Protein AF-A0A068VIV2-F1 (afdb_monomer)

Mean predicted aligned error: 7.61 Å

Organism: Coffea canephora (NCBI:txid49390)

Structure (mmCIF, N/CA/C/O backbone):
data_AF-A0A068VIV2-F1
#
_entry.id   AF-A0A068VIV2-F1
#
loop_
_atom_site.group_PDB
_atom_site.id
_atom_site.type_symbol
_atom_site.label_atom_id
_atom_site.label_alt_id
_atom_site.label_comp_id
_atom_site.label_asym_id
_atom_site.label_entity_id
_atom_site.label_seq_id
_atom_site.pdbx_PDB_ins_code
_atom_site.Cartn_x
_atom_site.Cartn_y
_atom_site.Cartn_z
_atom_site.occupancy
_atom_site.B_iso_or_equiv
_atom_site.auth_seq_id
_atom_site.auth_comp_id
_atom_site.auth_asym_id
_atom_site.auth_atom_id
_atom_site.pdbx_PDB_model_num
ATOM 1 N N . MET A 1 1 ? 7.628 37.926 -25.378 1.00 42.16 1 MET A N 1
ATOM 2 C CA . MET A 1 1 ? 6.736 36.865 -24.872 1.00 42.16 1 MET A CA 1
ATOM 3 C C . MET A 1 1 ? 7.221 35.570 -25.491 1.00 42.16 1 MET A C 1
ATOM 5 O O . MET A 1 1 ? 7.265 35.507 -26.709 1.00 42.16 1 MET A O 1
ATOM 9 N N . ALA A 1 2 ? 7.715 34.627 -24.690 1.00 41.75 2 ALA A N 1
ATOM 10 C CA . ALA A 1 2 ? 8.220 33.345 -25.176 1.00 41.75 2 ALA A CA 1
ATOM 11 C C . ALA A 1 2 ? 7.300 32.240 -24.651 1.00 41.75 2 ALA A C 1
ATOM 13 O O . ALA A 1 2 ? 6.961 32.224 -23.468 1.00 41.75 2 ALA A O 1
ATOM 14 N N . GLU A 1 3 ? 6.847 31.398 -25.572 1.00 41.12 3 GLU A N 1
ATOM 15 C CA . GLU A 1 3 ? 5.830 30.369 -25.392 1.00 41.12 3 GLU A CA 1
ATOM 16 C C . GLU A 1 3 ? 6.262 29.325 -24.357 1.00 41.12 3 GLU A C 1
ATOM 18 O O . GLU A 1 3 ? 7.357 28.759 -24.421 1.00 41.12 3 GLU A O 1
ATOM 23 N N . ALA A 1 4 ? 5.377 29.051 -23.398 1.00 45.09 4 ALA A N 1
ATOM 24 C CA . ALA A 1 4 ? 5.521 27.910 -22.514 1.00 45.09 4 ALA A CA 1
ATOM 25 C C . ALA A 1 4 ? 5.394 26.637 -23.359 1.00 45.09 4 ALA A C 1
ATOM 27 O O . ALA A 1 4 ? 4.312 26.318 -23.854 1.00 45.09 4 ALA A O 1
ATOM 28 N N . LYS A 1 5 ? 6.502 25.906 -23.530 1.00 41.31 5 LYS A N 1
ATOM 29 C CA . LYS A 1 5 ? 6.471 24.529 -24.032 1.00 41.31 5 LYS A CA 1
ATOM 30 C C . LYS A 1 5 ? 5.566 23.718 -23.107 1.00 41.31 5 LYS A C 1
ATOM 32 O O . LYS A 1 5 ? 5.961 23.361 -22.000 1.00 41.31 5 LYS A O 1
ATOM 37 N N . SER A 1 6 ? 4.350 23.450 -23.567 1.00 45.06 6 SER A N 1
ATOM 38 C CA . SER A 1 6 ? 3.463 22.475 -22.950 1.00 45.06 6 SER A CA 1
ATOM 39 C C . SER A 1 6 ? 4.083 21.104 -23.204 1.00 45.06 6 SER A C 1
ATOM 41 O O . SER A 1 6 ? 3.975 20.548 -24.294 1.00 45.06 6 SER A O 1
ATOM 43 N N . ALA A 1 7 ? 4.850 20.606 -22.235 1.00 40.28 7 ALA A N 1
ATOM 44 C CA . ALA A 1 7 ? 5.334 19.238 -22.254 1.00 40.28 7 ALA A CA 1
ATOM 45 C C . ALA A 1 7 ? 4.133 18.329 -21.977 1.00 40.28 7 ALA A C 1
ATOM 47 O O . ALA A 1 7 ? 3.760 18.096 -20.829 1.00 40.28 7 ALA A O 1
ATOM 48 N N . THR A 1 8 ? 3.490 17.857 -23.040 1.00 40.75 8 THR A N 1
ATOM 49 C CA . THR A 1 8 ? 2.512 16.776 -22.957 1.00 40.75 8 THR A CA 1
ATOM 50 C C . THR A 1 8 ? 3.277 15.497 -22.611 1.00 40.75 8 THR A C 1
ATOM 52 O O . THR A 1 8 ? 3.740 14.780 -23.494 1.00 40.75 8 THR A O 1
ATOM 55 N N . LEU A 1 9 ? 3.471 15.239 -21.314 1.00 44.31 9 LEU A N 1
ATOM 56 C CA . LEU A 1 9 ? 3.899 13.938 -20.796 1.00 44.31 9 LEU A CA 1
ATOM 57 C C . LEU A 1 9 ? 2.763 12.945 -21.042 1.00 44.31 9 LEU A C 1
ATOM 59 O O . LEU A 1 9 ? 1.950 12.667 -20.165 1.00 44.31 9 LEU A O 1
ATOM 63 N N . THR A 1 10 ? 2.678 12.442 -22.267 1.00 47.84 10 THR A N 1
ATOM 64 C CA . THR A 1 10 ? 1.891 11.247 -22.562 1.00 47.84 10 THR A CA 1
ATOM 65 C C . THR A 1 10 ? 2.829 10.061 -22.389 1.00 47.84 10 THR A C 1
ATOM 67 O O . THR A 1 10 ? 3.222 9.420 -23.357 1.00 47.84 10 THR A O 1
ATOM 70 N N . ASP A 1 11 ? 3.246 9.809 -21.144 1.00 57.91 11 ASP A N 1
ATOM 71 C CA . ASP A 1 11 ? 3.807 8.512 -20.773 1.00 57.91 11 ASP A CA 1
ATOM 72 C C . ASP A 1 11 ? 2.678 7.498 -20.957 1.00 57.91 11 ASP A C 1
ATOM 74 O O . ASP A 1 11 ? 1.791 7.356 -20.11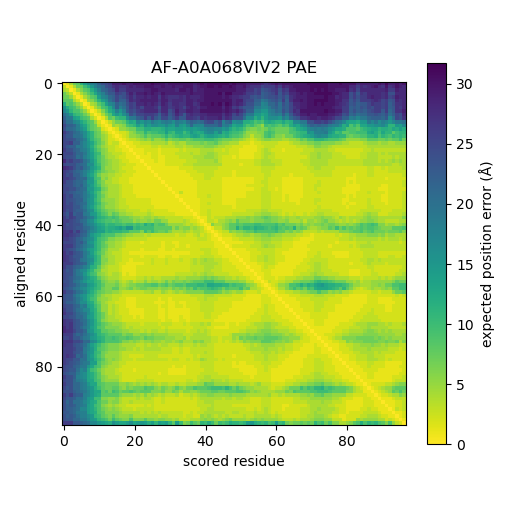2 1.00 57.91 11 ASP A O 1
ATOM 78 N N . GLN A 1 12 ? 2.638 6.861 -22.124 1.00 61.28 12 GLN A N 1
ATOM 79 C CA . GLN A 1 12 ? 1.660 5.829 -22.406 1.00 61.28 12 GLN A CA 1
ATOM 80 C C . GLN A 1 12 ? 1.966 4.645 -21.485 1.00 61.28 12 GLN A C 1
ATOM 82 O O .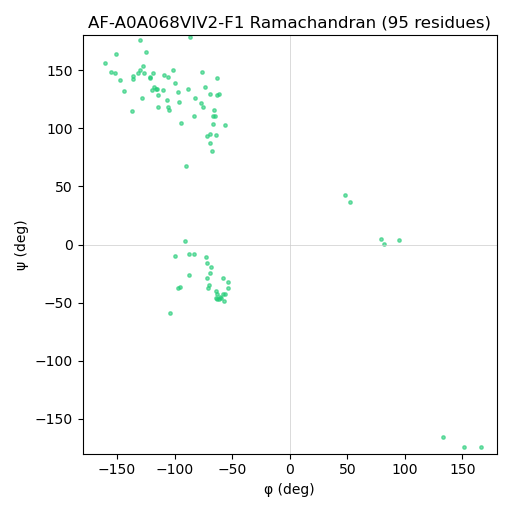 GLN A 1 12 ? 2.926 3.906 -21.688 1.00 61.28 12 GLN A O 1
ATOM 87 N N . ILE A 1 13 ? 1.166 4.496 -20.429 1.00 65.25 13 ILE A N 1
ATOM 88 C CA . ILE A 1 13 ? 1.243 3.347 -19.530 1.00 65.25 13 ILE A CA 1
ATOM 89 C C . ILE A 1 13 ? 0.838 2.119 -20.346 1.00 65.25 13 ILE A C 1
ATOM 91 O O . ILE A 1 13 ? -0.309 2.020 -20.788 1.00 65.25 13 ILE A O 1
ATOM 95 N N . ASP A 1 14 ? 1.759 1.177 -20.548 1.00 71.50 14 ASP A N 1
ATOM 96 C CA . ASP A 1 14 ? 1.394 -0.127 -21.095 1.00 71.50 14 ASP A CA 1
ATOM 97 C C . ASP A 1 14 ? 0.524 -0.852 -20.065 1.00 71.50 14 ASP A C 1
ATOM 99 O O . ASP A 1 14 ? 0.999 -1.240 -18.995 1.00 71.50 14 ASP A O 1
ATOM 103 N N . ILE A 1 15 ? -0.762 -1.023 -20.374 1.00 69.56 15 ILE A N 1
ATOM 104 C CA . ILE A 1 15 ? -1.736 -1.677 -19.490 1.00 69.56 15 ILE A CA 1
ATOM 105 C C . ILE A 1 15 ? -1.283 -3.107 -19.152 1.00 69.56 15 ILE A C 1
ATOM 107 O O . ILE A 1 15 ? -1.550 -3.585 -18.051 1.00 69.56 15 ILE A O 1
ATOM 111 N N . ASN A 1 16 ? -0.526 -3.764 -20.040 1.00 77.25 16 ASN A N 1
ATOM 112 C CA . ASN A 1 16 ? 0.006 -5.107 -19.799 1.00 77.25 16 ASN A CA 1
ATOM 113 C C . ASN A 1 16 ? 1.144 -5.135 -18.766 1.00 77.25 16 ASN A C 1
ATOM 115 O O . ASN A 1 16 ? 1.473 -6.197 -18.240 1.00 77.25 16 ASN A O 1
ATOM 119 N N . SER A 1 17 ? 1.746 -3.983 -18.457 1.00 82.56 17 SER A N 1
ATOM 120 C CA . SER A 1 17 ? 2.796 -3.854 -17.439 1.00 82.56 17 SER A CA 1
ATOM 121 C C . SER A 1 17 ? 2.249 -3.712 -16.013 1.00 82.56 17 SER A C 1
ATOM 123 O O . SER A 1 17 ? 3.020 -3.747 -15.051 1.00 82.56 17 SER A O 1
ATOM 125 N N . ILE A 1 18 ? 0.929 -3.556 -15.867 1.00 92.00 18 ILE A N 1
ATOM 126 C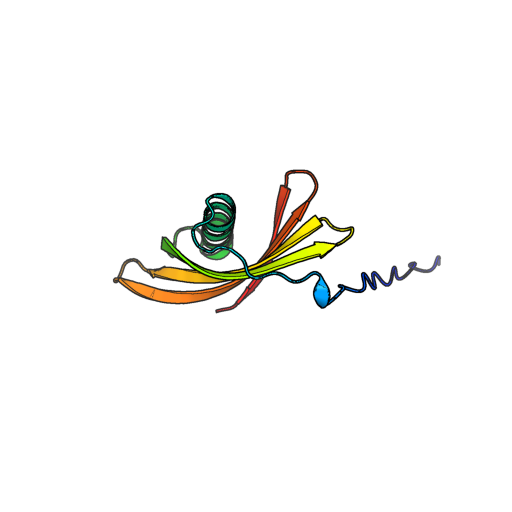 CA . ILE A 1 18 ? 0.264 -3.419 -14.573 1.00 92.00 18 ILE A CA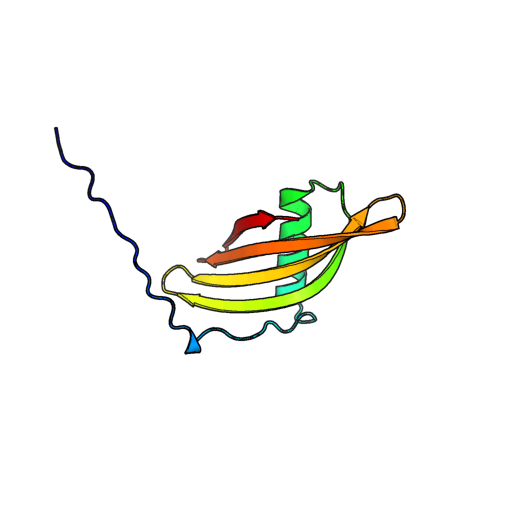 1
ATOM 127 C C . ILE A 1 18 ? 0.170 -4.793 -13.912 1.00 92.00 18 ILE A C 1
ATOM 129 O O . ILE A 1 18 ? -0.433 -5.724 -14.442 1.00 92.00 18 ILE A O 1
ATOM 133 N N . GLN A 1 19 ? 0.739 -4.907 -12.718 1.00 94.88 19 GLN A N 1
ATOM 134 C CA . GLN A 1 19 ? 0.727 -6.128 -11.919 1.00 94.88 19 GLN A CA 1
ATOM 135 C C . GLN A 1 19 ? 0.020 -5.889 -10.585 1.00 94.88 19 GLN A C 1
ATOM 137 O O . GLN A 1 19 ? 0.093 -4.783 -10.046 1.00 94.88 19 GLN A O 1
ATOM 142 N N . PRO A 1 20 ? -0.662 -6.896 -10.016 1.00 96.19 20 PRO A N 1
ATOM 143 C CA . PRO A 1 20 ? -1.171 -6.789 -8.657 1.00 96.19 20 PRO A CA 1
ATOM 144 C C . PRO A 1 20 ? -0.006 -6.633 -7.670 1.00 96.19 20 PRO A C 1
ATOM 146 O O . PRO A 1 20 ? 1.054 -7.237 -7.840 1.00 96.19 20 PRO A O 1
ATOM 149 N N . VAL A 1 21 ? -0.198 -5.832 -6.624 1.00 96.12 21 VAL A N 1
ATOM 150 C CA . VAL A 1 21 ? 0.762 -5.784 -5.510 1.00 96.12 21 VAL A CA 1
ATOM 151 C C . VAL A 1 21 ? 0.595 -7.015 -4.625 1.00 96.12 21 VAL A C 1
ATOM 153 O O . VAL A 1 21 ? -0.519 -7.505 -4.445 1.00 96.12 21 VAL A O 1
ATOM 156 N N . ALA A 1 22 ? 1.687 -7.477 -4.021 1.00 96.00 22 ALA A N 1
ATOM 157 C CA . ALA A 1 22 ? 1.631 -8.412 -2.906 1.00 96.00 22 ALA A CA 1
ATOM 158 C C . ALA A 1 22 ? 1.387 -7.605 -1.614 1.00 96.00 22 ALA A C 1
ATOM 160 O O . ALA A 1 22 ? 2.277 -6.864 -1.202 1.00 96.00 22 ALA A O 1
ATOM 161 N N . PRO A 1 23 ? 0.211 -7.690 -0.963 1.00 94.69 23 PRO A N 1
ATOM 162 C CA . PRO A 1 23 ? -0.128 -6.758 0.119 1.00 94.69 23 PRO A CA 1
ATOM 163 C C . PRO A 1 23 ? 0.708 -6.940 1.394 1.00 94.69 23 PRO A C 1
ATOM 165 O O . PRO A 1 23 ? 0.881 -5.996 2.156 1.00 94.69 23 PRO A O 1
ATOM 168 N N . ALA A 1 24 ? 1.244 -8.146 1.602 1.00 95.12 24 ALA A N 1
ATOM 169 C CA . ALA A 1 24 ? 2.143 -8.479 2.707 1.00 95.12 24 ALA A CA 1
ATOM 170 C C . ALA A 1 24 ? 3.633 -8.283 2.364 1.00 95.12 24 ALA 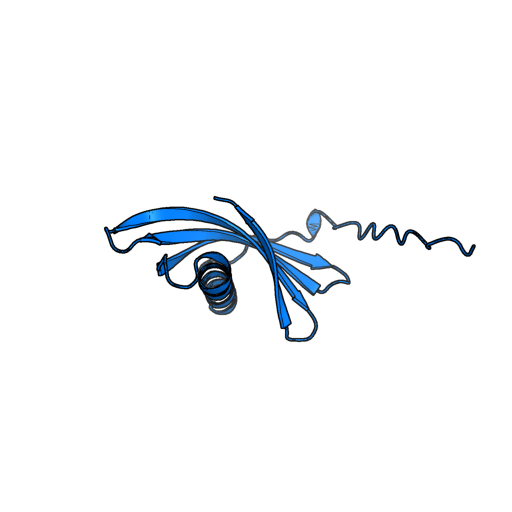A C 1
ATOM 172 O O . ALA A 1 24 ? 4.494 -8.614 3.178 1.00 95.12 24 ALA A O 1
ATOM 173 N N . ASP A 1 25 ? 3.955 -7.786 1.165 1.00 97.00 25 ASP A N 1
ATOM 174 C CA . ASP A 1 25 ? 5.329 -7.431 0.817 1.00 97.00 25 ASP A CA 1
ATOM 175 C C . ASP A 1 25 ? 5.806 -6.285 1.730 1.00 97.00 25 ASP A C 1
ATOM 177 O O . ASP A 1 25 ? 5.110 -5.267 1.825 1.00 97.00 25 ASP A O 1
ATOM 181 N N . PRO A 1 26 ? 6.972 -6.411 2.396 1.00 97.25 26 PRO A N 1
ATOM 182 C CA . PRO A 1 26 ? 7.451 -5.400 3.334 1.00 97.25 26 PRO A CA 1
ATOM 183 C C . PRO A 1 26 ? 7.515 -3.996 2.733 1.00 97.25 26 PRO A C 1
ATOM 185 O O . PRO A 1 26 ? 7.140 -3.030 3.393 1.00 97.25 26 PRO A O 1
ATOM 188 N N . ARG A 1 27 ? 7.905 -3.866 1.457 1.00 95.50 27 ARG A N 1
ATOM 189 C CA . ARG A 1 27 ? 7.990 -2.558 0.808 1.00 95.50 27 ARG A CA 1
ATOM 190 C C . ARG A 1 27 ? 6.607 -1.974 0.540 1.00 95.50 27 ARG A C 1
ATOM 192 O O . ARG A 1 27 ? 6.407 -0.773 0.694 1.00 95.50 27 ARG A O 1
ATOM 199 N N . VAL A 1 28 ? 5.640 -2.808 0.165 1.00 96.50 28 VAL A N 1
ATOM 200 C CA . VAL A 1 28 ? 4.241 -2.384 -0.015 1.00 96.50 28 VAL A CA 1
ATOM 201 C C . VAL A 1 28 ? 3.636 -1.925 1.315 1.00 96.50 28 VAL A C 1
ATOM 203 O O . VAL A 1 28 ? 2.945 -0.906 1.349 1.00 96.50 28 VAL A O 1
ATOM 206 N N . VAL A 1 29 ? 3.946 -2.620 2.413 1.00 97.31 29 VAL A N 1
ATOM 207 C CA . VAL A 1 29 ? 3.536 -2.234 3.771 1.00 97.31 29 VAL A CA 1
ATOM 208 C C . VAL A 1 29 ? 4.151 -0.892 4.180 1.00 97.31 29 VAL A C 1
ATOM 210 O O . VAL A 1 29 ? 3.418 -0.011 4.627 1.00 97.31 29 VAL A O 1
ATOM 213 N N . GLU A 1 30 ? 5.455 -0.694 3.966 1.00 97.00 30 GLU A N 1
ATOM 214 C CA . GLU A 1 30 ? 6.143 0.580 4.237 1.00 97.00 30 GLU A CA 1
ATOM 215 C C . GLU A 1 30 ? 5.521 1.748 3.459 1.00 97.00 30 GLU A C 1
ATOM 217 O O . GLU A 1 30 ? 5.299 2.827 4.010 1.00 97.00 30 GLU A O 1
ATOM 222 N N . ILE A 1 31 ? 5.186 1.535 2.181 1.00 96.00 31 ILE A N 1
ATOM 223 C CA . ILE A 1 31 ? 4.493 2.544 1.372 1.00 96.00 31 ILE A CA 1
ATOM 224 C C . ILE A 1 31 ? 3.110 2.840 1.963 1.00 96.00 31 ILE A C 1
ATOM 226 O O . ILE A 1 31 ? 2.721 4.003 2.057 1.00 96.00 31 ILE A O 1
ATOM 230 N N . GLY A 1 32 ? 2.373 1.810 2.388 1.00 95.00 32 GLY A N 1
ATOM 231 C CA . GLY A 1 32 ? 1.087 1.966 3.062 1.00 95.00 32 GLY A CA 1
ATOM 232 C C . GLY A 1 32 ? 1.189 2.829 4.322 1.00 95.00 32 GLY A C 1
ATOM 233 O O . GLY A 1 32 ? 0.438 3.791 4.468 1.00 95.00 32 GLY A O 1
ATOM 234 N N . GLN A 1 33 ? 2.165 2.553 5.187 1.00 95.62 33 GLN A N 1
ATOM 235 C CA . GLN A 1 33 ? 2.430 3.340 6.396 1.00 95.62 33 GLN A CA 1
ATOM 236 C C . GLN A 1 33 ? 2.785 4.796 6.067 1.00 95.62 33 GLN A C 1
ATOM 238 O O . GLN A 1 33 ? 2.210 5.714 6.655 1.00 95.62 33 GLN A O 1
ATOM 243 N N . PHE A 1 34 ? 3.651 5.014 5.071 1.00 94.94 34 PHE A N 1
ATOM 244 C CA . PHE A 1 34 ? 4.010 6.349 4.588 1.00 94.94 34 PHE A CA 1
ATOM 245 C C . PHE A 1 34 ? 2.782 7.164 4.155 1.00 94.94 34 PHE A C 1
ATOM 247 O O . PHE A 1 34 ? 2.684 8.353 4.466 1.00 94.94 34 PHE A O 1
ATOM 254 N N . VAL A 1 35 ? 1.827 6.547 3.447 1.00 93.75 35 VAL A N 1
ATOM 255 C CA . VAL A 1 35 ? 0.585 7.224 3.037 1.00 93.75 35 VAL A CA 1
ATOM 256 C C . VAL A 1 35 ? -0.210 7.685 4.257 1.00 93.75 35 VAL A C 1
ATOM 258 O O . VAL A 1 35 ? -0.659 8.834 4.295 1.00 93.75 35 VAL A O 1
ATOM 261 N N . VAL A 1 36 ? -0.377 6.805 5.246 1.00 92.44 36 VAL A N 1
ATOM 262 C CA . VAL A 1 36 ? -1.171 7.096 6.447 1.00 92.44 36 VAL A CA 1
ATOM 263 C C . VAL A 1 36 ? -0.548 8.223 7.253 1.00 92.44 36 VAL A C 1
ATOM 265 O O . VAL A 1 36 ? -1.241 9.173 7.619 1.00 92.44 36 VAL A O 1
ATOM 268 N N . GLU A 1 37 ? 0.765 8.165 7.467 1.00 91.75 37 GLU A N 1
ATOM 269 C CA . GLU A 1 37 ? 1.501 9.211 8.169 1.00 91.75 37 GLU A CA 1
ATOM 270 C C . GLU A 1 37 ? 1.371 10.561 7.449 1.00 91.75 37 GLU A C 1
ATOM 272 O O . GLU A 1 37 ? 1.053 11.578 8.073 1.00 91.75 37 GLU A O 1
ATOM 277 N N . LYS A 1 38 ? 1.533 10.567 6.120 1.00 89.94 38 LYS A N 1
ATOM 278 C CA . LYS A 1 38 ? 1.532 11.792 5.317 1.00 89.94 38 LYS A CA 1
ATOM 279 C C . LYS A 1 38 ? 0.164 12.461 5.202 1.00 89.94 38 LYS A C 1
ATOM 281 O O . LYS A 1 38 ? 0.119 13.684 5.121 1.00 89.94 38 LYS A O 1
ATOM 286 N N . PHE A 1 39 ? -0.928 11.696 5.150 1.00 85.94 39 PHE A N 1
ATOM 287 C CA . PHE A 1 39 ? -2.270 12.257 4.949 1.00 85.94 39 PHE A CA 1
ATOM 288 C C . PHE A 1 39 ? -3.042 12.459 6.256 1.00 85.94 39 PHE A C 1
ATOM 290 O O . PHE A 1 39 ? -3.772 13.439 6.405 1.00 85.94 39 PHE A O 1
ATOM 297 N N . HIS A 1 40 ? -2.893 11.544 7.214 1.00 83.56 40 HIS A N 1
ATOM 298 C CA . HIS A 1 40 ? -3.666 11.579 8.453 1.00 83.56 40 HIS A CA 1
ATOM 299 C C . HIS A 1 40 ? -2.895 12.179 9.629 1.00 83.56 40 HIS A C 1
ATOM 301 O O . HIS A 1 40 ? -3.524 12.457 10.647 1.00 83.56 40 HIS A O 1
ATOM 307 N N . HIS A 1 41 ? -1.583 12.429 9.509 1.00 82.75 41 HIS A N 1
ATOM 308 C CA . HIS A 1 41 ? -0.755 13.058 10.550 1.00 82.75 41 HIS A CA 1
ATOM 309 C C . HIS A 1 41 ? -0.956 12.426 11.942 1.00 82.75 41 HIS A C 1
ATOM 311 O O . HIS A 1 41 ? -1.132 13.124 12.939 1.00 82.75 41 HIS A O 1
ATOM 317 N N . GLY A 1 42 ? -1.018 11.091 11.993 1.00 79.12 42 GLY A N 1
ATOM 318 C CA . GLY A 1 42 ? -1.234 10.333 13.229 1.00 79.12 42 GLY A CA 1
ATOM 319 C C . GLY A 1 42 ? -2.684 10.268 13.717 1.00 79.12 42 GLY A C 1
ATOM 320 O O . GLY A 1 42 ? -2.932 9.708 14.776 1.00 79.12 42 GLY A O 1
ATOM 321 N N . LYS A 1 43 ? -3.670 10.800 12.984 1.00 86.25 43 LYS A N 1
ATOM 322 C CA . LYS A 1 43 ? -5.094 10.658 13.352 1.00 86.25 43 LYS A CA 1
ATOM 323 C C . LYS A 1 43 ? -5.635 9.248 13.142 1.00 86.25 43 LYS A C 1
ATOM 325 O O . LYS A 1 43 ? -6.571 8.861 13.829 1.00 86.25 43 LYS A O 1
ATOM 330 N N . LEU A 1 44 ? -5.070 8.525 12.179 1.00 91.50 44 LEU A N 1
ATOM 331 C CA . LEU A 1 44 ? -5.422 7.146 11.885 1.00 91.50 44 LEU A CA 1
ATOM 332 C C . LEU A 1 44 ? -4.187 6.257 12.013 1.00 91.50 44 LEU A C 1
ATOM 334 O O . LEU A 1 44 ? -3.081 6.659 11.647 1.00 91.50 44 LEU A O 1
ATOM 338 N N . LEU A 1 45 ? -4.406 5.044 12.505 1.00 93.44 45 LEU A N 1
ATOM 339 C CA . LEU A 1 45 ? -3.436 3.965 12.572 1.00 93.44 45 LEU A CA 1
ATOM 340 C C . LEU A 1 45 ? -3.490 3.159 11.275 1.00 93.44 45 LEU A C 1
ATOM 342 O O . LEU A 1 45 ? -4.571 2.804 10.802 1.00 93.44 45 LEU A O 1
ATOM 346 N N . PHE A 1 46 ? -2.323 2.856 10.710 1.00 95.00 46 PHE A N 1
ATOM 347 C CA . PHE A 1 46 ? -2.212 1.919 9.596 1.00 95.00 46 PHE A CA 1
ATOM 348 C C . PHE A 1 46 ? -2.516 0.498 10.089 1.00 95.00 46 PHE A C 1
ATOM 350 O O . PHE A 1 46 ? -1.907 0.050 11.060 1.00 95.00 46 PHE A O 1
ATOM 357 N N . ILE A 1 47 ? -3.415 -0.213 9.402 1.00 96.25 47 ILE A N 1
ATOM 358 C CA . ILE A 1 47 ? -3.728 -1.619 9.699 1.00 96.25 47 ILE A CA 1
ATOM 359 C C . ILE A 1 47 ? -3.084 -2.538 8.668 1.00 96.25 47 ILE A C 1
ATOM 361 O O . ILE A 1 47 ? -2.290 -3.408 9.020 1.00 96.25 47 ILE A O 1
ATOM 365 N N . ALA A 1 48 ? -3.427 -2.357 7.393 1.00 96.69 48 ALA A N 1
ATOM 366 C CA . ALA A 1 48 ? -2.946 -3.223 6.326 1.00 96.69 48 ALA A CA 1
ATOM 367 C C . ALA A 1 48 ? -3.080 -2.562 4.954 1.00 96.69 48 ALA A C 1
ATOM 369 O O . ALA A 1 48 ? -3.963 -1.736 4.716 1.00 96.69 48 ALA A O 1
ATOM 370 N N . VAL A 1 49 ? -2.259 -3.010 4.007 1.00 97.31 49 VAL A N 1
ATOM 371 C CA . VAL A 1 49 ? -2.599 -2.896 2.588 1.00 97.31 49 VAL A CA 1
ATOM 372 C C . VAL A 1 49 ? -3.526 -4.064 2.257 1.00 97.31 49 VAL A C 1
ATOM 374 O O . VAL A 1 49 ? -3.199 -5.214 2.532 1.00 97.31 49 VAL A O 1
ATOM 377 N N . LEU A 1 50 ? -4.695 -3.777 1.686 1.00 97.25 50 LEU A N 1
ATOM 378 C CA . LEU A 1 50 ? -5.675 -4.794 1.286 1.00 97.25 50 LEU A CA 1
ATOM 379 C C . LEU A 1 50 ? -5.418 -5.318 -0.129 1.00 97.25 50 LEU A C 1
ATOM 381 O O . LEU A 1 50 ? -5.805 -6.431 -0.472 1.00 97.25 50 LEU A O 1
ATOM 385 N N . GLY A 1 51 ? -4.793 -4.500 -0.970 1.00 96.19 51 GLY A N 1
ATOM 386 C CA . GLY A 1 51 ? -4.574 -4.803 -2.374 1.00 96.19 51 GLY A CA 1
ATOM 387 C C . GLY A 1 51 ? -4.144 -3.573 -3.152 1.00 96.19 51 GLY A C 1
ATOM 388 O O . GLY A 1 51 ? -3.924 -2.499 -2.590 1.00 96.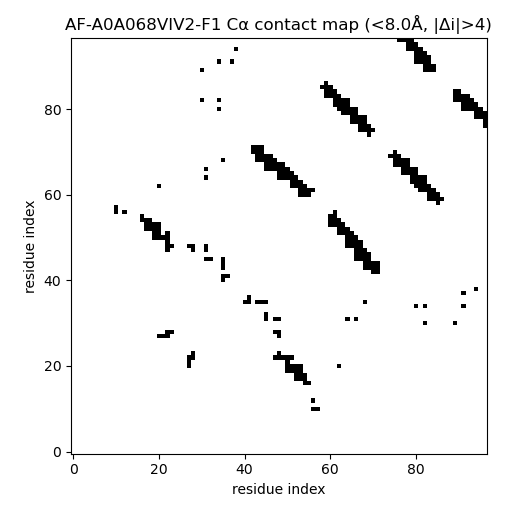19 51 GLY A O 1
ATOM 389 N N . GLY A 1 52 ? -4.034 -3.732 -4.464 1.00 96.31 52 GLY A N 1
ATOM 390 C CA . GLY A 1 52 ? -3.597 -2.658 -5.337 1.00 96.31 52 GLY A CA 1
ATOM 391 C C . GLY A 1 52 ? -2.893 -3.152 -6.586 1.00 96.31 52 GLY A C 1
ATOM 392 O O . GLY A 1 52 ? -2.788 -4.354 -6.834 1.00 96.31 52 GLY A O 1
ATOM 393 N N . PHE A 1 53 ? -2.375 -2.196 -7.342 1.00 95.62 53 PHE A N 1
ATOM 394 C CA . PHE A 1 53 ? -1.631 -2.428 -8.568 1.00 95.62 53 PHE A CA 1
ATOM 395 C C . PHE A 1 53 ? -0.318 -1.655 -8.560 1.00 95.62 53 PHE A C 1
ATOM 397 O O . PHE A 1 53 ? -0.224 -0.575 -7.978 1.00 95.62 53 PHE A O 1
ATOM 404 N N . THR A 1 54 ? 0.689 -2.196 -9.232 1.00 95.44 54 THR A N 1
ATOM 405 C CA . THR A 1 54 ? 1.977 -1.550 -9.454 1.00 95.44 54 THR A CA 1
ATOM 406 C C . THR A 1 54 ? 2.384 -1.647 -10.914 1.00 95.44 54 THR A C 1
ATOM 408 O O . THR A 1 54 ? 2.053 -2.610 -11.603 1.00 95.44 54 THR A O 1
ATOM 411 N N . TRP A 1 55 ? 3.084 -0.626 -11.391 1.00 93.00 55 TRP A N 1
ATOM 412 C CA . TRP A 1 55 ? 3.631 -0.560 -12.741 1.00 93.00 55 TRP A CA 1
ATOM 413 C C . TRP A 1 55 ? 4.893 0.306 -12.744 1.00 93.00 55 TRP A C 1
ATOM 415 O O . TRP A 1 55 ? 5.166 1.040 -11.789 1.00 93.00 55 TRP A O 1
ATOM 425 N N . LYS A 1 56 ? 5.692 0.212 -13.809 1.00 89.56 56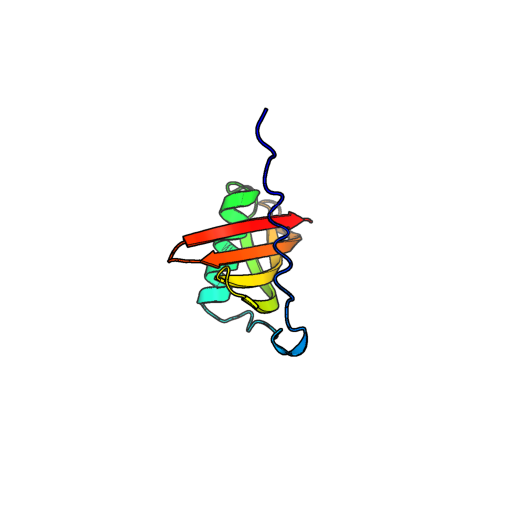 LYS A N 1
ATOM 426 C CA . LYS A 1 56 ? 6.873 1.061 -14.020 1.00 89.56 56 LYS A CA 1
ATOM 427 C C . LYS A 1 56 ? 6.669 1.922 -15.263 1.00 89.56 56 LYS A C 1
ATOM 429 O O . LYS A 1 56 ? 6.288 1.402 -16.303 1.00 89.56 56 LYS A O 1
ATOM 434 N N . CYS A 1 57 ? 6.984 3.208 -15.152 1.00 83.94 57 CYS A N 1
ATOM 435 C CA . CYS A 1 57 ? 7.102 4.142 -16.278 1.00 83.94 57 CYS A CA 1
ATOM 436 C C . CYS A 1 57 ? 8.438 4.892 -16.172 1.00 83.94 57 CYS A C 1
ATOM 438 O O . CYS A 1 57 ? 9.148 4.735 -15.174 1.00 83.94 57 CYS A O 1
ATOM 440 N N . GLU A 1 58 ? 8.777 5.738 -17.151 1.00 79.94 58 GLU A N 1
ATOM 441 C CA . GLU A 1 58 ? 10.016 6.539 -17.123 1.00 79.94 58 GLU A CA 1
ATOM 442 C C . GLU A 1 58 ? 10.161 7.357 -15.825 1.00 79.94 58 GLU A C 1
ATOM 444 O O . GLU A 1 58 ? 11.262 7.517 -15.297 1.00 79.94 58 GLU A O 1
ATOM 449 N N . GLY A 1 59 ? 9.038 7.801 -15.249 1.00 78.75 59 GLY A N 1
ATOM 450 C CA . GLY A 1 59 ? 8.997 8.549 -13.991 1.00 78.75 59 GLY A CA 1
ATOM 451 C C . GLY A 1 59 ? 9.270 7.752 -12.706 1.00 78.75 59 GLY A C 1
ATOM 452 O O . GLY A 1 59 ? 9.439 8.377 -11.662 1.00 78.75 59 GLY A O 1
ATOM 453 N N . GLY A 1 60 ? 9.321 6.415 -12.741 1.00 90.06 60 GLY A N 1
ATOM 454 C CA . GLY A 1 60 ? 9.555 5.573 -11.560 1.00 90.06 60 GLY A CA 1
ATOM 455 C C . GLY A 1 60 ? 8.599 4.385 -11.434 1.00 90.06 60 GLY A C 1
ATOM 456 O O . GLY A 1 60 ? 7.906 4.007 -12.383 1.00 90.06 60 GLY A O 1
ATOM 457 N N . LYS A 1 61 ? 8.572 3.774 -10.244 1.00 92.94 61 LYS A N 1
ATOM 458 C CA . LYS A 1 61 ? 7.647 2.681 -9.914 1.00 92.94 61 LYS A CA 1
ATOM 459 C C . LYS A 1 61 ? 6.427 3.242 -9.193 1.00 92.94 61 LYS A C 1
ATOM 461 O O . LYS A 1 61 ? 6.559 3.891 -8.161 1.00 92.94 61 LYS A O 1
ATOM 466 N N . TYR A 1 62 ? 5.250 2.990 -9.740 1.00 93.88 62 TYR A N 1
ATOM 467 C CA . TYR A 1 62 ? 3.982 3.482 -9.223 1.00 93.88 62 TYR A CA 1
ATOM 468 C C . TYR A 1 62 ? 3.250 2.389 -8.452 1.00 93.88 62 TYR A C 1
ATOM 470 O O . TYR A 1 62 ? 3.374 1.203 -8.766 1.00 93.88 62 TYR A O 1
ATOM 478 N N . TYR A 1 63 ? 2.469 2.805 -7.461 1.00 96.12 63 TYR A N 1
ATOM 479 C CA . TYR A 1 63 ? 1.635 1.948 -6.629 1.00 96.12 63 TYR A CA 1
ATOM 480 C C . TYR A 1 63 ? 0.275 2.611 -6.430 1.00 96.12 63 TYR A C 1
ATOM 482 O O . TYR A 1 63 ? 0.178 3.658 -5.791 1.00 96.12 63 TYR A O 1
ATOM 490 N N . ALA A 1 64 ? -0.776 1.994 -6.961 1.00 95.94 64 ALA A N 1
ATOM 491 C CA . ALA A 1 64 ? -2.157 2.298 -6.617 1.00 95.94 64 ALA A CA 1
ATOM 492 C C . ALA A 1 64 ? -2.597 1.326 -5.520 1.00 95.94 64 ALA A C 1
ATOM 494 O O . ALA A 1 64 ? -2.819 0.152 -5.804 1.00 95.94 64 ALA A O 1
ATOM 495 N N . LEU A 1 65 ? -2.689 1.787 -4.275 1.00 97.44 65 LEU A N 1
ATOM 496 C CA . LEU A 1 65 ? -2.942 0.951 -3.102 1.00 97.44 65 LEU A CA 1
ATOM 497 C C . LEU A 1 65 ? -4.342 1.172 -2.539 1.00 97.44 65 LEU A C 1
ATOM 499 O O . LEU A 1 65 ? -4.852 2.292 -2.544 1.00 97.44 65 LEU A O 1
ATOM 503 N N . ILE A 1 66 ? -4.923 0.099 -2.010 1.00 97.62 66 ILE A N 1
ATOM 504 C CA . ILE A 1 66 ? -6.097 0.113 -1.140 1.00 97.62 66 ILE A CA 1
ATOM 505 C C . ILE A 1 66 ? -5.595 -0.177 0.273 1.00 97.62 66 ILE A C 1
ATOM 507 O O . ILE A 1 66 ? -5.018 -1.235 0.521 1.00 97.62 66 ILE A O 1
ATOM 511 N N . ILE A 1 67 ? -5.790 0.766 1.186 1.00 97.25 67 ILE A N 1
ATOM 512 C CA . ILE A 1 67 ? -5.221 0.753 2.534 1.00 97.25 67 ILE A CA 1
ATOM 513 C C . ILE A 1 67 ? -6.361 0.750 3.543 1.00 97.25 67 ILE A C 1
ATOM 515 O O . ILE A 1 67 ? -7.296 1.540 3.422 1.00 97.25 67 ILE A O 1
ATOM 519 N N . GLN A 1 68 ? -6.275 -0.129 4.534 1.00 96.94 68 GLN A N 1
ATOM 520 C CA . GLN A 1 68 ? -7.150 -0.122 5.693 1.00 96.94 68 GLN A CA 1
ATOM 521 C C . GLN A 1 68 ? -6.474 0.604 6.852 1.00 96.94 68 GLN A C 1
ATOM 523 O O . GLN A 1 68 ? -5.335 0.296 7.212 1.00 96.94 68 GLN A O 1
ATOM 528 N N . ASN A 1 69 ? -7.222 1.521 7.453 1.00 94.56 69 ASN A N 1
ATOM 529 C CA . ASN A 1 69 ? -6.826 2.299 8.614 1.00 94.56 69 ASN A CA 1
ATOM 530 C C . ASN A 1 69 ? -7.847 2.143 9.740 1.00 94.56 69 ASN A C 1
ATOM 532 O O . ASN A 1 69 ? -8.974 1.707 9.500 1.00 94.56 69 ASN A O 1
ATOM 536 N N . GLN A 1 70 ? -7.468 2.548 10.946 1.00 95.19 70 GLN A N 1
ATOM 537 C CA . GLN A 1 70 ? -8.344 2.566 12.114 1.00 95.19 70 GLN A CA 1
ATOM 538 C C . GLN A 1 70 ? -8.176 3.871 12.894 1.00 95.19 70 GLN A C 1
ATOM 540 O O . GLN A 1 70 ? -7.063 4.387 12.988 1.00 95.19 70 GLN A O 1
ATOM 545 N N . ASP A 1 71 ? -9.257 4.422 13.437 1.00 93.56 71 ASP A N 1
ATOM 546 C CA . ASP A 1 71 ? -9.169 5.532 14.391 1.00 93.56 71 ASP A CA 1
ATOM 547 C C . ASP A 1 71 ? -8.985 5.041 15.839 1.00 93.56 71 ASP A C 1
ATOM 549 O O . ASP A 1 71 ? -8.935 3.843 16.125 1.00 93.56 71 ASP A O 1
ATOM 553 N N . TYR A 1 72 ? -8.870 5.986 16.770 1.00 91.44 72 TYR A N 1
ATOM 554 C CA . TYR A 1 72 ? -8.696 5.701 18.196 1.00 91.44 72 TYR A CA 1
ATOM 555 C C . TYR A 1 72 ? -9.930 5.074 18.864 1.00 91.44 72 TYR A C 1
ATOM 557 O O . TYR A 1 72 ? -9.800 4.479 19.932 1.00 91.44 72 TYR A O 1
ATOM 565 N N . GLU A 1 73 ? -11.113 5.203 18.258 1.00 92.81 73 GLU A N 1
ATOM 566 C CA . GLU A 1 73 ? -12.366 4.604 18.739 1.00 92.81 73 GLU A CA 1
ATOM 567 C C . GLU A 1 73 ? -12.557 3.177 18.207 1.00 92.81 73 GLU A C 1
ATOM 569 O O . GLU A 1 73 ? -13.439 2.440 18.647 1.00 92.81 73 GLU A O 1
ATOM 574 N N . GLY A 1 74 ? -11.689 2.765 17.285 1.00 91.69 74 GLY A N 1
ATOM 575 C CA . GLY A 1 74 ? -11.653 1.439 16.710 1.00 91.69 74 GLY A CA 1
ATOM 576 C C . GLY A 1 74 ? -12.412 1.309 15.391 1.00 91.69 74 GLY A C 1
ATOM 577 O O . GLY A 1 74 ? -12.470 0.199 14.854 1.00 91.69 74 GLY A O 1
ATOM 578 N N . ALA A 1 75 ? -12.957 2.396 14.842 1.00 94.81 75 ALA A N 1
ATOM 579 C CA . ALA A 1 75 ? -13.638 2.373 13.556 1.00 94.81 75 ALA A CA 1
ATOM 580 C C . ALA A 1 75 ? -12.625 2.235 12.415 1.00 94.81 75 ALA A C 1
ATOM 582 O O . ALA A 1 75 ? -11.585 2.895 12.390 1.00 94.81 75 ALA A O 1
ATOM 583 N N . THR A 1 76 ? -12.929 1.356 11.458 1.00 95.31 76 THR A N 1
ATOM 584 C CA . THR A 1 76 ? -12.045 1.076 10.323 1.00 95.31 76 THR A CA 1
ATOM 585 C C . THR A 1 76 ? -12.471 1.824 9.071 1.00 95.31 76 THR A C 1
ATOM 587 O O . THR A 1 76 ? -13.652 1.832 8.722 1.00 95.31 76 THR A O 1
ATOM 590 N N . PHE A 1 77 ? -11.495 2.344 8.336 1.00 93.50 77 PHE A N 1
ATOM 591 C CA . PHE A 1 77 ? -11.691 3.085 7.095 1.00 93.50 77 PHE A CA 1
ATOM 592 C C . PHE A 1 77 ? -10.850 2.482 5.976 1.00 93.50 77 PHE A C 1
ATOM 594 O O . PHE A 1 77 ? -9.756 1.971 6.214 1.00 93.50 77 PHE A O 1
ATOM 601 N N . ILE A 1 78 ? -11.360 2.549 4.748 1.00 94.88 78 ILE A N 1
ATOM 602 C CA . ILE A 1 78 ? -10.635 2.132 3.548 1.00 94.88 78 ILE A CA 1
ATOM 603 C C . ILE A 1 78 ? -10.292 3.379 2.748 1.00 94.88 78 ILE A C 1
ATOM 605 O O . ILE A 1 78 ? -11.151 4.221 2.509 1.00 94.88 78 ILE A O 1
ATOM 609 N N . HIS A 1 79 ? -9.041 3.465 2.318 1.00 93.44 79 HIS A N 1
ATOM 610 C CA . HIS A 1 79 ? -8.517 4.562 1.525 1.00 93.44 79 HIS A CA 1
ATOM 611 C C . HIS A 1 79 ? -7.837 4.036 0.272 1.00 93.44 79 HIS A C 1
ATOM 613 O O . HIS A 1 79 ? -7.336 2.913 0.229 1.00 93.44 79 HIS A O 1
ATOM 619 N N . LYS A 1 80 ? -7.800 4.873 -0.757 1.00 95.88 80 LYS A N 1
ATOM 620 C CA . LYS A 1 80 ? -7.091 4.633 -2.008 1.00 95.88 80 LYS A CA 1
ATOM 621 C C . LYS A 1 80 ? -5.986 5.663 -2.147 1.00 95.88 80 LYS A C 1
ATOM 623 O O . LYS A 1 80 ? -6.220 6.856 -1.960 1.00 95.88 80 LYS A O 1
ATOM 628 N N . ALA A 1 81 ? -4.797 5.213 -2.515 1.00 96.69 81 ALA A N 1
ATOM 629 C CA . ALA A 1 81 ? -3.642 6.082 -2.671 1.00 96.69 81 ALA A CA 1
ATOM 630 C C . ALA A 1 81 ? -2.870 5.756 -3.941 1.00 96.69 81 ALA A C 1
ATOM 632 O O . ALA A 1 81 ? -2.766 4.596 -4.327 1.00 96.69 81 ALA A O 1
ATOM 633 N N . LEU A 1 82 ? -2.310 6.788 -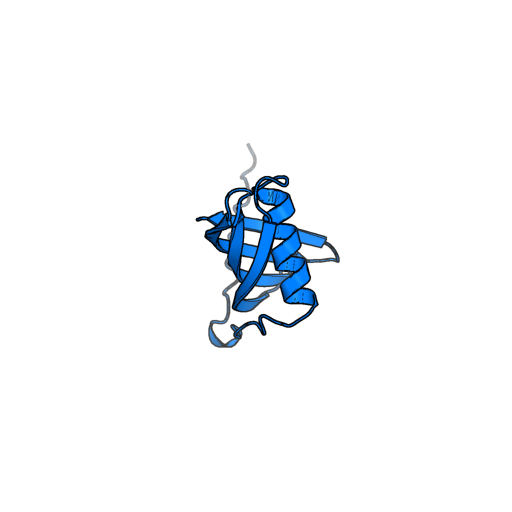4.566 1.00 95.62 82 LEU A N 1
ATOM 634 C CA . LEU A 1 82 ? -1.351 6.665 -5.653 1.00 95.62 82 LEU A CA 1
ATOM 635 C C . LEU A 1 82 ? -0.004 7.201 -5.182 1.00 95.62 82 LEU A C 1
ATOM 637 O O . LEU A 1 82 ? 0.125 8.387 -4.865 1.00 95.62 82 LEU A O 1
ATOM 641 N N . VAL A 1 83 ? 0.995 6.330 -5.165 1.00 95.81 83 VAL A N 1
ATOM 642 C CA . VAL A 1 83 ? 2.358 6.637 -4.732 1.00 95.81 83 VAL A CA 1
ATOM 643 C C . VAL A 1 83 ? 3.327 6.354 -5.870 1.00 95.81 83 VAL A C 1
ATOM 645 O O . VAL A 1 83 ? 3.153 5.386 -6.605 1.00 95.81 83 VAL A O 1
ATOM 648 N N . VAL A 1 84 ? 4.355 7.187 -6.006 1.00 94.75 84 VAL A N 1
ATOM 649 C CA . VAL A 1 84 ? 5.492 6.937 -6.893 1.00 94.75 84 VAL A CA 1
ATOM 650 C C . VAL A 1 84 ? 6.780 6.831 -6.086 1.00 94.75 84 VAL A C 1
ATOM 652 O O . VAL A 1 84 ? 7.044 7.637 -5.192 1.00 94.75 84 VAL A O 1
ATOM 655 N N . GLU A 1 85 ? 7.588 5.836 -6.426 1.00 94.38 85 GLU A N 1
ATOM 656 C CA . GLU A 1 85 ? 8.970 5.692 -5.995 1.00 94.38 85 GLU A CA 1
ATOM 657 C C . GLU A 1 85 ? 9.894 6.056 -7.154 1.00 94.38 85 GLU A C 1
ATOM 659 O O . GLU A 1 85 ? 9.911 5.387 -8.192 1.00 94.38 85 GLU A O 1
ATOM 664 N N . ALA A 1 86 ? 10.674 7.118 -6.982 1.00 92.19 86 ALA A N 1
ATOM 665 C CA . ALA A 1 86 ? 11.585 7.611 -8.004 1.00 92.19 86 ALA A CA 1
ATOM 666 C C . ALA A 1 86 ? 12.866 8.137 -7.359 1.00 92.19 86 ALA A C 1
ATOM 668 O O . ALA A 1 86 ? 12.808 8.923 -6.418 1.00 92.19 86 ALA A O 1
ATOM 669 N N . LYS A 1 87 ? 14.030 7.729 -7.884 1.00 87.69 87 LYS A N 1
ATOM 670 C CA . LYS A 1 87 ? 15.354 8.231 -7.459 1.00 87.69 87 LYS A CA 1
ATOM 671 C C . LYS A 1 87 ? 15.603 8.144 -5.938 1.00 87.69 87 LYS A C 1
ATOM 673 O O . LYS A 1 87 ? 16.232 9.024 -5.366 1.00 87.69 87 LYS A O 1
ATOM 678 N N . GLY A 1 88 ? 15.105 7.087 -5.291 1.00 84.75 88 GLY A N 1
ATOM 679 C CA . GLY A 1 88 ? 15.238 6.879 -3.842 1.00 84.75 88 GLY A CA 1
ATOM 680 C C . GLY A 1 88 ? 14.222 7.641 -2.982 1.00 84.75 88 GLY A C 1
ATOM 681 O O . GLY A 1 88 ? 14.236 7.496 -1.766 1.00 84.75 88 GLY A O 1
ATOM 682 N N . GLU A 1 89 ? 13.314 8.409 -3.587 1.00 90.25 89 GLU A N 1
ATOM 683 C CA . GLU A 1 89 ? 12.255 9.131 -2.882 1.00 90.25 89 GLU A CA 1
ATOM 684 C C . GLU A 1 89 ? 10.894 8.456 -3.076 1.00 90.25 89 GLU A C 1
ATOM 686 O O . GLU A 1 89 ? 10.572 7.972 -4.162 1.00 90.25 89 GLU A O 1
ATOM 691 N N . THR A 1 90 ? 10.065 8.478 -2.028 1.00 94.88 90 THR A N 1
ATOM 692 C CA . THR A 1 90 ? 8.659 8.046 -2.067 1.00 94.88 90 THR A CA 1
ATOM 693 C C . THR A 1 90 ? 7.752 9.276 -2.016 1.00 94.88 90 THR A C 1
ATOM 695 O O . THR A 1 90 ? 7.868 10.112 -1.116 1.00 94.88 90 THR A O 1
ATOM 698 N N . LYS A 1 91 ? 6.854 9.429 -2.995 1.00 93.94 91 LYS A N 1
ATOM 699 C CA . LYS A 1 91 ? 5.967 10.596 -3.125 1.00 93.94 91 LYS A CA 1
ATOM 700 C C . LYS A 1 91 ? 4.514 10.171 -3.279 1.00 93.94 91 LYS A C 1
ATOM 702 O O . LYS A 1 91 ? 4.169 9.421 -4.184 1.00 93.94 91 LYS A O 1
ATOM 707 N N . LEU A 1 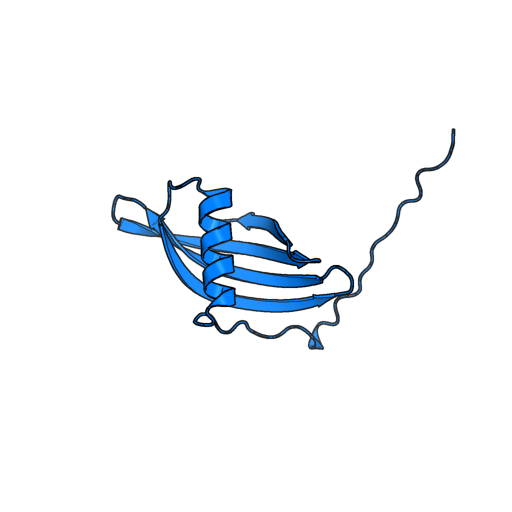92 ? 3.658 10.710 -2.415 1.00 94.00 92 LEU A N 1
ATOM 708 C CA . LEU A 1 92 ? 2.207 10.617 -2.547 1.00 94.00 92 LEU A CA 1
ATOM 709 C C . LEU A 1 92 ? 1.745 11.572 -3.654 1.00 94.00 92 LEU A C 1
ATOM 711 O O . LEU A 1 92 ? 1.955 12.778 -3.535 1.00 94.00 92 LEU A O 1
ATOM 715 N N . LEU A 1 93 ? 1.138 11.032 -4.710 1.00 92.69 93 LEU A N 1
ATOM 716 C CA . LEU A 1 93 ? 0.594 11.803 -5.833 1.00 92.69 93 LEU A CA 1
ATOM 717 C C . LEU A 1 93 ? -0.896 12.090 -5.657 1.00 92.69 93 LEU A C 1
ATOM 719 O O . LEU A 1 93 ? -1.372 13.156 -6.036 1.00 92.69 93 LEU A O 1
ATOM 723 N N . TRP A 1 94 ? -1.634 11.136 -5.089 1.00 93.31 94 TRP A N 1
ATOM 724 C CA . TRP A 1 94 ? -3.074 11.252 -4.898 1.00 93.31 94 TRP A CA 1
ATOM 725 C C . TRP A 1 94 ? -3.553 10.375 -3.742 1.00 93.31 94 TRP A C 1
ATOM 727 O O . TRP A 1 94 ? -2.994 9.308 -3.492 1.00 93.31 94 TRP A O 1
ATOM 737 N N . HIS A 1 95 ? -4.602 10.819 -3.055 1.00 92.88 95 HIS A N 1
ATOM 738 C CA . HIS A 1 95 ? -5.234 10.100 -1.955 1.00 92.88 95 HIS A CA 1
ATOM 739 C C . HIS A 1 95 ? -6.738 10.392 -1.917 1.00 92.88 95 HIS A C 1
ATOM 741 O O . HIS A 1 95 ? -7.153 11.533 -2.137 1.00 92.88 95 HIS A O 1
ATOM 747 N N . ARG A 1 96 ? -7.549 9.375 -1.613 1.00 89.75 96 ARG A N 1
ATOM 748 C CA . ARG A 1 96 ? -8.999 9.498 -1.432 1.00 89.75 96 ARG A CA 1
ATOM 749 C C . ARG A 1 96 ? -9.533 8.443 -0.467 1.00 89.75 96 ARG A C 1
ATOM 751 O O . ARG A 1 96 ? -9.047 7.318 -0.460 1.00 89.75 96 ARG A O 1
ATOM 758 N N . ASN A 1 97 ? -10.572 8.809 0.277 1.00 81.25 97 ASN A N 1
ATOM 759 C CA . ASN A 1 97 ? -11.398 7.892 1.066 1.00 81.25 97 ASN A CA 1
ATOM 760 C C . ASN A 1 97 ? -12.493 7.295 0.172 1.00 81.25 97 ASN A C 1
ATOM 762 O O . ASN A 1 97 ? -13.150 8.090 -0.546 1.00 81.25 97 ASN A O 1
#

Radius of gyration: 15.67 Å; Cα contacts (8 Å, |Δi|>4): 176; chains: 1; bounding box: 29×45×44 Å

Nearest PDB structures (foldseek):
  4alo-assembly1_B  TM=5.178E-01  e=4.164E+00  Homarus americanus

pLDDT: mean 86.12, std 16.53, range [40.28, 97.62]

Foldseek 3Di:
DDDDPPPPPPQPFPPVQKDKDPFPDPVNLVLLQVVCCVPVVPQKAWDTFPIWIWGATPQAIKTFTWTWIAGPVGDIDIKTWIWGDHPNDIDTPDIDD

Sequence (97 aa):
MAEAKSATLTDQIDINSIQPVAPADPRVVEIGQFVVEKFHHGKLLFIAVLGGFTWKCEGGKYYALIIQNQDYEGATFIHKALVVEAKGETKLLWHRN

Solvent-accessible surface area (backbone atoms only — not comparable to full-atom values): 5674 Å² total; per-residue (Å²): 140,80,84,79,82,78,78,79,81,72,75,76,75,59,73,87,59,55,36,76,49,60,39,83,37,67,67,52,36,52,51,46,45,51,52,34,47,73,76,44,71,70,62,39,45,74,72,44,40,76,35,40,37,30,37,76,56,97,82,29,43,37,36,42,37,32,34,35,31,28,41,93,90,64,56,74,48,65,33,39,37,33,35,38,40,38,99,92,42,80,42,82,78,46,75,48,113

Secondary structure (DSSP, 8-state):
--------------GGG-EE--TT-HHHHHHHHHHHHHHHTTSSEEEEEEEEEEEEETTEEEEEEEEEEE-TT--EEEEEEEEEEETTEEEEEEEE-